Protein AF-A0AAN8F9Z5-F1 (afdb_monomer_lite)

Sequence (96 aa):
MSPAKKLNLVMTASLSLIGVVNKADVDTVVEEISKHNRHLCHSHVAQAARYLSAEMAVTGKRFSYYEDRIAGGSTAYVSTADIPPHLVEVINAMSK

Radius of gyration: 13.72 Å; chains: 1; bounding box: 36×24×34 Å

pLDDT: mean 76.01, std 14.47, range [44.16, 94.12]

Foldseek 3Di:
DDPQLVVLLLLLLLCCVVPNHPLLCSQVSSCVCVVVVHDDDPVSSVSSVVSQCVLLVVVVQDQPPDPPVPDPDPDTDDDPVSGDVVSVVSSVVSND

Secondary structure (DSSP, 8-state):
--HHHHHHHHHHHHHHHTTSS-GGGHHHHHHHHHHTT----HHHHHHHHHHHHHHHHHTT--------TT-SS------GGGS-HHHHHHHHHH--

Structure (mmCIF, N/CA/C/O backbone):
data_AF-A0AAN8F9Z5-F1
#
_entry.id   AF-A0AAN8F9Z5-F1
#
loop_
_atom_site.group_PDB
_atom_site.id
_atom_site.type_symbol
_atom_site.label_atom_id
_atom_site.label_alt_id
_atom_site.label_comp_id
_atom_site.label_asym_id
_atom_site.label_entity_id
_atom_site.label_seq_id
_atom_site.pdbx_PDB_ins_c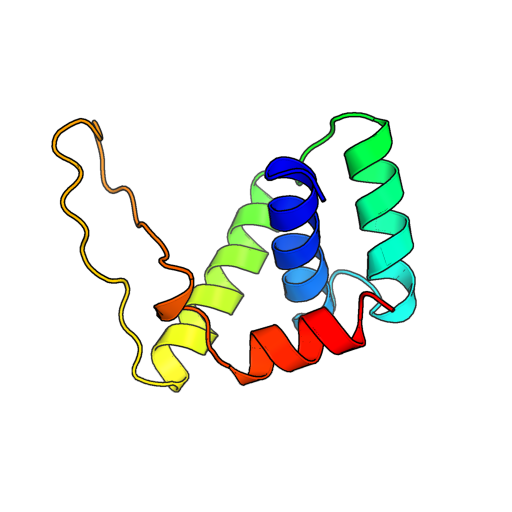ode
_atom_site.Cartn_x
_atom_site.Cartn_y
_atom_site.Cartn_z
_atom_site.occupancy
_atom_site.B_iso_or_equiv
_atom_site.auth_seq_id
_atom_site.auth_comp_id
_atom_site.auth_asym_id
_atom_site.auth_atom_id
_atom_site.pdbx_PDB_model_num
ATOM 1 N N . MET A 1 1 ? 1.495 15.134 4.114 1.00 66.31 1 MET A N 1
ATOM 2 C CA . MET A 1 1 ? 2.043 13.870 4.664 1.00 66.31 1 MET A CA 1
ATOM 3 C C . MET A 1 1 ? 3.521 13.750 4.302 1.00 66.31 1 MET A C 1
ATOM 5 O O . MET A 1 1 ? 3.839 13.928 3.130 1.00 66.31 1 MET A O 1
ATOM 9 N N . SER A 1 2 ? 4.407 13.505 5.277 1.00 79.62 2 SER A N 1
ATOM 10 C CA . SER A 1 2 ? 5.858 13.365 5.043 1.00 79.62 2 SER A CA 1
ATOM 11 C C . SER A 1 2 ? 6.187 12.112 4.208 1.00 79.62 2 SER A C 1
ATOM 13 O O . SER A 1 2 ? 5.398 11.164 4.228 1.00 79.62 2 SER A O 1
ATOM 15 N N . PRO A 1 3 ? 7.333 12.062 3.494 1.00 76.25 3 PRO A N 1
ATOM 16 C CA . PRO A 1 3 ? 7.741 10.878 2.727 1.00 76.25 3 PRO A CA 1
ATOM 17 C C . PRO A 1 3 ? 7.797 9.596 3.571 1.00 76.25 3 PRO A C 1
ATOM 19 O O . PRO A 1 3 ? 7.293 8.561 3.148 1.00 76.25 3 PRO A O 1
ATOM 22 N N . ALA A 1 4 ? 8.312 9.685 4.802 1.00 77.06 4 ALA A N 1
ATOM 23 C CA . ALA A 1 4 ? 8.358 8.560 5.736 1.00 77.06 4 ALA A CA 1
ATOM 24 C C . ALA A 1 4 ? 6.956 8.073 6.149 1.00 77.06 4 ALA A C 1
ATOM 26 O O . ALA A 1 4 ? 6.698 6.871 6.138 1.00 77.06 4 ALA A O 1
ATOM 27 N N . LYS A 1 5 ? 6.017 8.992 6.435 1.00 81.75 5 LYS A N 1
ATOM 28 C CA . LYS A 1 5 ? 4.626 8.627 6.762 1.00 81.75 5 LYS A CA 1
ATOM 29 C C . LYS A 1 5 ? 3.918 7.986 5.560 1.00 81.75 5 LYS A C 1
ATOM 31 O O . LYS A 1 5 ? 3.184 7.022 5.747 1.00 81.75 5 LYS A O 1
ATOM 36 N N . LYS A 1 6 ? 4.190 8.447 4.327 1.00 84.62 6 LYS A N 1
ATOM 37 C CA . LYS A 1 6 ? 3.688 7.802 3.095 1.00 84.62 6 LYS A CA 1
ATOM 38 C C . LYS A 1 6 ? 4.200 6.369 2.948 1.00 84.62 6 LYS A C 1
ATOM 40 O O . LYS A 1 6 ? 3.408 5.479 2.664 1.00 84.62 6 LYS A O 1
ATOM 45 N N . LEU A 1 7 ? 5.498 6.145 3.158 1.00 83.00 7 LEU A N 1
ATOM 46 C CA . LEU A 1 7 ? 6.088 4.807 3.076 1.00 83.00 7 LEU A CA 1
ATOM 47 C C . LEU A 1 7 ? 5.479 3.866 4.123 1.00 83.00 7 LEU A C 1
ATOM 49 O O . LEU A 1 7 ? 5.044 2.772 3.780 1.00 83.00 7 LEU A O 1
ATOM 53 N N . ASN A 1 8 ? 5.387 4.312 5.378 1.00 87.31 8 ASN A N 1
ATOM 54 C CA . ASN A 1 8 ? 4.768 3.529 6.447 1.00 87.31 8 ASN A CA 1
ATOM 55 C C . ASN A 1 8 ? 3.306 3.186 6.127 1.00 87.31 8 ASN A C 1
ATOM 57 O O . ASN A 1 8 ? 2.898 2.053 6.351 1.00 87.31 8 ASN A O 1
ATOM 61 N N . LEU A 1 9 ? 2.540 4.118 5.549 1.00 89.06 9 LEU A N 1
ATOM 62 C CA . LEU A 1 9 ? 1.166 3.859 5.115 1.00 89.06 9 LEU A CA 1
ATOM 63 C C . LEU A 1 9 ? 1.089 2.756 4.056 1.00 89.06 9 LEU A C 1
ATOM 65 O O . LEU A 1 9 ? 0.3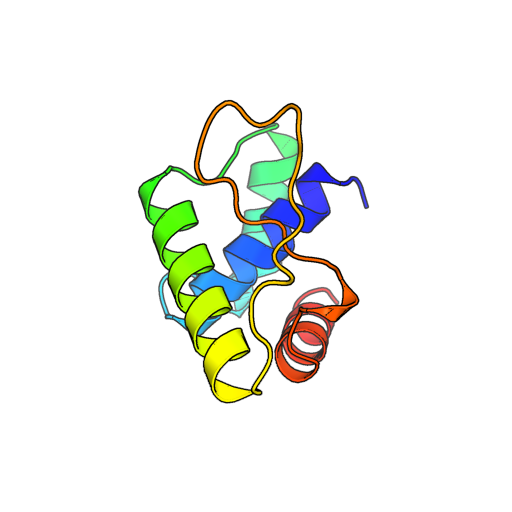53 1.790 4.240 1.00 89.06 9 LEU A O 1
ATOM 69 N N . VAL A 1 10 ? 1.872 2.862 2.979 1.00 87.94 10 VAL A N 1
ATOM 70 C CA . VAL A 1 10 ? 1.873 1.866 1.892 1.00 87.94 10 VAL A CA 1
ATOM 71 C C . VAL A 1 10 ? 2.239 0.480 2.423 1.00 87.94 10 VAL A C 1
ATOM 73 O O . VAL A 1 10 ? 1.586 -0.511 2.090 1.00 87.94 10 VAL A O 1
ATOM 76 N N . MET A 1 11 ? 3.258 0.401 3.277 1.00 89.69 11 MET A N 1
ATOM 77 C CA . MET A 1 11 ? 3.736 -0.875 3.800 1.00 89.69 11 MET A CA 1
ATOM 78 C C . MET A 1 11 ? 2.746 -1.486 4.798 1.00 89.69 11 MET A C 1
ATOM 80 O O . MET A 1 11 ? 2.429 -2.666 4.682 1.00 89.69 11 MET A O 1
ATOM 84 N N . THR A 1 12 ? 2.188 -0.702 5.724 1.00 90.62 12 THR A N 1
ATOM 85 C CA . THR A 1 12 ? 1.181 -1.188 6.684 1.00 90.62 12 THR A CA 1
ATOM 86 C C . THR A 1 12 ? -0.120 -1.596 5.990 1.00 90.62 12 THR A C 1
ATOM 88 O O . THR A 1 12 ? -0.691 -2.632 6.324 1.00 90.62 12 THR A O 1
ATOM 91 N N . ALA A 1 13 ? -0.565 -0.854 4.973 1.00 90.94 13 ALA A N 1
ATOM 92 C CA . ALA A 1 13 ? -1.721 -1.242 4.165 1.00 90.94 13 ALA A CA 1
ATOM 93 C C . ALA A 1 13 ? -1.467 -2.550 3.393 1.00 90.94 13 ALA A C 1
ATOM 95 O O . ALA A 1 13 ? -2.334 -3.419 3.344 1.00 90.94 13 ALA A O 1
ATOM 96 N N . SER A 1 14 ? -0.255 -2.737 2.861 1.00 90.19 14 SER A N 1
ATOM 97 C CA . SER A 1 14 ? 0.148 -3.994 2.212 1.00 90.19 14 SER A CA 1
ATOM 98 C C . SER A 1 14 ? 0.136 -5.174 3.187 1.00 90.19 14 SER A C 1
ATOM 100 O O . SER A 1 14 ? -0.342 -6.251 2.842 1.00 90.19 14 SER A O 1
ATOM 102 N N . LEU A 1 15 ? 0.603 -4.973 4.426 1.00 91.81 15 LEU A N 1
ATOM 103 C CA . LEU A 1 15 ? 0.525 -5.979 5.493 1.00 91.81 15 LEU A CA 1
ATOM 104 C C . LEU A 1 15 ? -0.922 -6.324 5.857 1.00 91.81 15 LEU A C 1
ATOM 106 O O . LEU A 1 15 ? -1.218 -7.471 6.185 1.00 91.81 15 LEU A O 1
ATOM 110 N N . SER A 1 16 ? -1.825 -5.350 5.777 1.00 94.12 16 SER A N 1
ATOM 111 C CA . SER A 1 16 ? -3.249 -5.582 6.001 1.00 94.12 16 SER A CA 1
ATOM 112 C C . SER A 1 16 ? -3.879 -6.461 4.924 1.00 94.12 16 SER A C 1
ATOM 114 O O . SER A 1 16 ? -4.623 -7.392 5.232 1.00 94.12 16 SER A O 1
ATOM 116 N N . LEU A 1 17 ? -3.492 -6.262 3.664 1.00 90.50 17 LEU A N 1
ATOM 117 C CA . LEU A 1 17 ? -3.992 -7.060 2.542 1.00 90.50 17 LEU A CA 1
ATOM 118 C C . LEU A 1 17 ? -3.546 -8.526 2.579 1.00 90.50 17 LEU A C 1
ATOM 120 O O . LEU A 1 17 ? -4.245 -9.383 2.046 1.00 90.50 17 LEU A O 1
ATOM 124 N N . ILE A 1 18 ? -2.438 -8.829 3.258 1.00 92.12 18 ILE A N 1
ATOM 125 C CA . ILE A 1 18 ? -1.976 -10.206 3.500 1.00 92.12 18 ILE A CA 1
ATOM 126 C C . ILE A 1 18 ? -2.374 -10.752 4.884 1.00 92.12 18 ILE A C 1
ATOM 128 O O . ILE A 1 18 ? -1.903 -11.818 5.276 1.00 92.12 18 ILE A O 1
ATOM 132 N N . GLY A 1 19 ? -3.221 -10.037 5.633 1.00 91.00 19 GLY A N 1
ATOM 133 C CA . GLY A 1 19 ? -3.779 -10.489 6.913 1.00 91.00 19 GLY A CA 1
ATOM 134 C C . GLY A 1 19 ? -2.853 -10.362 8.129 1.00 91.00 19 GLY A C 1
ATOM 135 O O . GLY A 1 19 ? -3.146 -10.943 9.170 1.00 91.00 19 GLY A O 1
ATOM 136 N N . VAL A 1 20 ? -1.746 -9.619 8.026 1.00 92.25 20 VAL A N 1
ATOM 137 C CA . VAL A 1 20 ? -0.801 -9.394 9.139 1.00 92.25 20 VAL A CA 1
ATOM 138 C C . VAL A 1 20 ? -1.260 -8.254 10.052 1.00 92.25 20 VAL A C 1
ATOM 140 O O . VAL A 1 20 ? -1.073 -8.318 11.264 1.00 92.25 20 VAL A O 1
ATOM 143 N N . VAL A 1 21 ? -1.867 -7.213 9.480 1.00 92.44 21 VAL A N 1
ATOM 144 C CA . VAL A 1 21 ? -2.445 -6.075 10.213 1.00 92.44 21 VAL A CA 1
ATOM 145 C C . VAL A 1 21 ? -3.949 -6.051 9.957 1.00 92.44 21 VAL A C 1
ATOM 147 O O . VAL A 1 21 ? -4.391 -6.294 8.841 1.00 92.44 21 VAL A O 1
ATOM 150 N N . ASN A 1 22 ? -4.775 -5.764 10.960 1.00 92.75 22 ASN A N 1
ATOM 151 C CA . ASN A 1 22 ? -6.202 -5.602 10.700 1.00 92.75 22 ASN A CA 1
ATOM 152 C C . ASN A 1 22 ? -6.435 -4.329 9.870 1.00 92.75 22 ASN A C 1
ATOM 154 O O . ASN A 1 22 ? -5.874 -3.274 10.162 1.00 92.75 22 ASN A O 1
ATOM 158 N N . LYS A 1 23 ? -7.295 -4.402 8.851 1.00 88.81 23 LYS A N 1
ATOM 159 C CA . LYS A 1 23 ? -7.653 -3.256 8.007 1.00 88.81 23 LYS A CA 1
ATOM 160 C C . LYS A 1 23 ? -8.176 -2.059 8.800 1.00 88.81 23 LYS A C 1
ATOM 162 O O . LYS A 1 23 ? -7.879 -0.935 8.412 1.00 88.81 23 LYS A O 1
ATOM 167 N N . ALA A 1 24 ? -8.906 -2.293 9.889 1.00 90.19 24 ALA A N 1
ATOM 168 C CA . ALA A 1 24 ? -9.410 -1.222 10.747 1.00 90.19 24 ALA A CA 1
ATOM 169 C C . ALA A 1 24 ? -8.299 -0.476 11.513 1.00 90.19 24 ALA A C 1
ATOM 171 O O . ALA A 1 24 ? -8.499 0.670 11.899 1.00 90.19 24 ALA A O 1
ATOM 172 N N . ASP A 1 25 ? -7.128 -1.096 11.682 1.00 91.94 25 ASP A N 1
ATOM 173 C CA . ASP A 1 25 ? -6.051 -0.582 12.534 1.00 91.94 25 ASP A CA 1
ATOM 174 C C . ASP A 1 25 ? -4.938 0.115 11.734 1.00 91.94 25 ASP A C 1
ATOM 176 O O . ASP A 1 25 ? -3.975 0.615 12.318 1.00 91.94 25 ASP A O 1
ATOM 180 N N . VAL A 1 26 ? -5.031 0.146 10.397 1.00 90.00 26 VAL A N 1
ATOM 181 C CA . VAL A 1 26 ? -3.962 0.650 9.515 1.00 90.00 26 VAL A CA 1
ATOM 182 C C . VAL A 1 26 ? -3.576 2.085 9.868 1.00 90.00 26 VAL A C 1
ATOM 184 O O . VAL A 1 26 ? -2.390 2.351 10.072 1.00 90.00 26 VAL A O 1
ATOM 187 N N . ASP A 1 27 ? -4.544 2.992 9.994 1.00 90.50 27 ASP A N 1
ATOM 188 C CA . ASP A 1 27 ? -4.260 4.394 10.309 1.00 90.50 27 ASP A CA 1
ATOM 189 C C . ASP A 1 27 ? -3.655 4.551 11.705 1.00 90.50 27 ASP A C 1
ATOM 191 O O . ASP A 1 27 ? -2.627 5.212 11.855 1.00 90.50 27 ASP A O 1
ATOM 195 N N . THR A 1 28 ? -4.210 3.870 12.712 1.00 92.00 28 THR A N 1
ATOM 196 C CA . THR A 1 28 ? -3.690 3.905 14.088 1.00 92.00 28 THR A CA 1
ATOM 197 C C . THR A 1 28 ? -2.245 3.413 14.156 1.00 92.00 28 THR A C 1
ATOM 199 O O . THR A 1 28 ? -1.394 4.051 14.777 1.00 92.00 28 THR A O 1
ATOM 202 N N . VAL A 1 29 ? -1.927 2.313 13.470 1.00 91.06 29 VAL A N 1
ATOM 203 C CA . VAL A 1 29 ? -0.564 1.772 13.408 1.00 91.06 29 VAL A CA 1
ATOM 204 C C . VAL A 1 29 ? 0.376 2.745 12.693 1.00 91.06 29 VAL A C 1
ATOM 206 O O . VAL A 1 29 ? 1.488 2.991 13.162 1.00 91.06 29 VAL A O 1
ATOM 209 N N . VAL A 1 30 ? -0.050 3.341 11.578 1.00 91.06 30 VAL A N 1
ATOM 210 C CA . VAL A 1 30 ? 0.757 4.318 10.830 1.00 91.06 30 VAL A CA 1
ATOM 211 C C . VAL A 1 30 ? 1.022 5.567 11.659 1.00 91.06 30 VAL A C 1
ATOM 213 O O . VAL A 1 30 ? 2.140 6.092 11.625 1.00 91.06 30 VAL A O 1
ATOM 216 N N . GLU A 1 31 ? 0.035 6.050 12.406 1.00 90.94 31 GLU A N 1
ATOM 217 C CA . GLU A 1 31 ? 0.192 7.186 13.307 1.00 90.94 31 GLU A CA 1
ATOM 218 C C . GLU A 1 31 ? 1.164 6.883 14.439 1.00 90.94 31 GLU A C 1
ATOM 220 O O . GLU A 1 31 ? 2.101 7.657 14.637 1.00 90.94 31 GLU A O 1
ATOM 225 N N . GLU A 1 32 ? 1.025 5.741 15.109 1.00 90.44 32 GLU A N 1
ATOM 226 C CA . GLU A 1 32 ? 1.917 5.339 16.197 1.00 90.44 32 GLU A CA 1
ATOM 227 C C . GLU A 1 32 ? 3.365 5.163 15.728 1.00 90.44 32 GLU A C 1
ATOM 229 O O . GLU A 1 32 ? 4.297 5.673 16.362 1.00 90.44 32 GLU A O 1
ATOM 234 N N . ILE A 1 33 ? 3.573 4.514 14.579 1.00 88.44 33 ILE A N 1
ATOM 235 C CA . ILE A 1 33 ? 4.901 4.360 13.972 1.00 88.44 33 ILE A CA 1
ATOM 236 C C . ILE A 1 33 ? 5.482 5.736 13.619 1.00 88.44 33 ILE A C 1
ATOM 238 O O . ILE A 1 33 ? 6.638 6.023 13.936 1.00 88.44 33 ILE A O 1
ATOM 242 N N . SER A 1 34 ? 4.683 6.605 12.993 1.00 86.81 34 SER A N 1
ATOM 243 C CA . SER A 1 34 ? 5.139 7.923 12.535 1.00 86.81 34 SER A CA 1
ATOM 244 C C . SER A 1 34 ? 5.440 8.875 13.691 1.00 86.81 34 SER A C 1
ATOM 246 O O . SER A 1 34 ? 6.414 9.619 13.626 1.00 86.81 34 SER A O 1
ATOM 248 N N . LYS A 1 35 ? 4.640 8.840 14.762 1.00 87.62 35 LYS A N 1
ATOM 249 C CA . LYS A 1 35 ? 4.812 9.665 15.965 1.00 87.62 35 LYS A CA 1
ATOM 250 C C . LYS A 1 35 ? 6.117 9.351 16.689 1.00 87.62 35 LYS A C 1
ATOM 252 O O . LYS A 1 35 ? 6.781 10.259 17.177 1.00 87.62 35 LYS A O 1
ATOM 257 N N . HIS A 1 36 ? 6.501 8.078 16.722 1.00 85.69 36 HIS A N 1
ATOM 258 C CA . HIS A 1 36 ? 7.725 7.622 17.380 1.00 85.69 36 HIS A CA 1
ATOM 259 C C . HIS A 1 36 ? 8.933 7.543 16.440 1.00 85.69 36 HIS A C 1
ATOM 261 O O . HIS A 1 36 ? 9.972 7.023 16.842 1.00 85.69 36 HIS A O 1
ATOM 267 N N . ASN A 1 37 ? 8.800 8.028 15.199 1.00 80.50 37 ASN A N 1
ATOM 268 C CA . ASN A 1 37 ? 9.835 7.959 14.167 1.00 80.50 37 ASN A CA 1
ATOM 269 C C . ASN A 1 37 ? 10.390 6.531 13.985 1.00 80.50 37 ASN A C 1
ATOM 271 O O . ASN A 1 37 ? 11.588 6.315 13.805 1.00 80.50 37 ASN A O 1
ATOM 275 N N . ARG A 1 38 ? 9.502 5.539 14.112 1.00 80.38 38 ARG A N 1
ATOM 276 C CA . ARG A 1 38 ? 9.819 4.118 13.977 1.00 80.38 38 ARG A CA 1
ATOM 277 C C . ARG A 1 38 ? 9.637 3.683 12.528 1.00 80.38 38 ARG A C 1
ATOM 279 O O . ARG A 1 38 ? 8.987 4.347 11.720 1.00 80.38 38 ARG A O 1
ATOM 286 N N . HIS A 1 39 ? 10.188 2.517 12.228 1.00 78.62 39 HIS A N 1
ATOM 287 C CA . HIS A 1 39 ? 10.017 1.844 10.951 1.00 78.62 39 HIS A CA 1
ATOM 288 C C . HIS A 1 39 ? 9.513 0.424 11.186 1.00 78.62 39 HIS A C 1
ATOM 290 O O . HIS A 1 39 ? 9.715 -0.152 12.258 1.00 78.62 39 HIS A O 1
ATOM 296 N N . LEU A 1 40 ? 8.863 -0.144 10.173 1.00 81.19 40 LEU A N 1
ATOM 297 C CA . LEU A 1 40 ? 8.562 -1.570 10.160 1.00 81.19 40 LEU A CA 1
ATOM 298 C C . LEU A 1 40 ? 9.870 -2.368 10.206 1.00 81.19 40 LEU A C 1
ATOM 300 O O . LEU A 1 40 ? 10.866 -1.988 9.589 1.00 81.19 40 LEU A O 1
ATOM 304 N N . CYS A 1 41 ? 9.871 -3.486 10.930 1.00 87.38 41 CYS A N 1
ATOM 305 C CA . CYS A 1 41 ? 11.036 -4.362 10.966 1.00 87.38 41 CYS A CA 1
ATOM 306 C C . CYS A 1 41 ? 11.2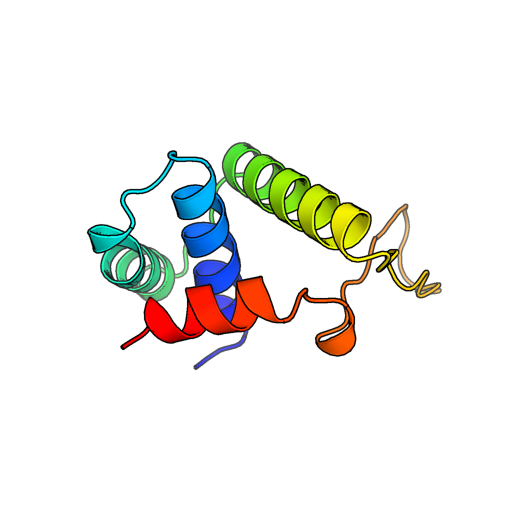76 -5.029 9.600 1.00 87.38 41 CYS A C 1
ATOM 308 O O . CYS A 1 41 ? 10.373 -5.130 8.765 1.00 87.38 41 CYS A O 1
ATOM 310 N N . HIS A 1 42 ? 12.496 -5.532 9.386 1.00 80.25 42 HIS A N 1
ATOM 311 C CA . HIS A 1 42 ? 12.913 -6.121 8.109 1.00 80.25 42 HIS A CA 1
ATOM 312 C C . HIS A 1 42 ? 11.971 -7.211 7.580 1.00 80.25 4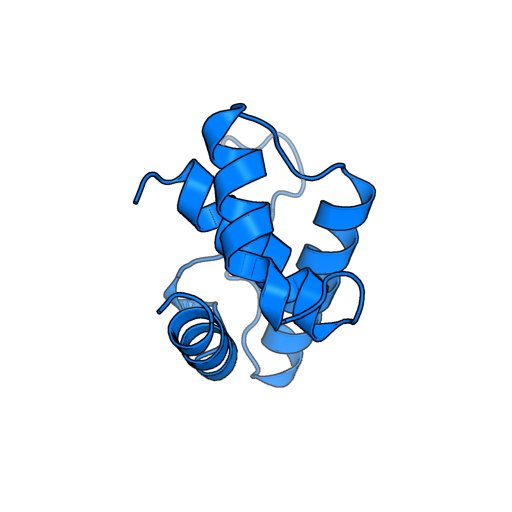2 HIS A C 1
ATOM 314 O O . HIS A 1 42 ? 11.724 -7.263 6.377 1.00 80.25 42 HIS A O 1
ATOM 320 N N . SER A 1 43 ? 11.425 -8.068 8.448 1.00 88.06 43 SER A N 1
ATOM 321 C CA . SER A 1 43 ? 10.517 -9.141 8.025 1.00 88.06 43 SER A CA 1
ATOM 322 C C . SER A 1 43 ? 9.204 -8.596 7.462 1.00 88.06 43 SER A C 1
ATOM 324 O O . SER A 1 43 ? 8.775 -9.029 6.395 1.00 88.06 43 SER A O 1
ATOM 326 N N . HIS A 1 44 ? 8.597 -7.613 8.128 1.00 87.38 44 HIS A N 1
ATOM 327 C CA . HIS A 1 44 ? 7.366 -6.969 7.672 1.00 87.38 44 HIS A CA 1
ATOM 328 C C . HIS A 1 44 ? 7.589 -6.132 6.410 1.00 87.38 44 HIS A C 1
ATOM 330 O O . HIS A 1 44 ? 6.765 -6.153 5.498 1.00 87.38 44 HIS A O 1
ATOM 336 N N . VAL A 1 45 ? 8.744 -5.471 6.300 1.00 85.12 45 VAL A N 1
ATOM 337 C CA . VAL A 1 45 ? 9.158 -4.806 5.057 1.00 85.12 45 VAL A CA 1
ATOM 338 C C . VAL A 1 45 ? 9.258 -5.819 3.912 1.00 85.12 45 VAL A C 1
ATOM 340 O O . VAL A 1 45 ? 8.701 -5.588 2.843 1.00 85.12 45 VAL A O 1
ATOM 343 N N . ALA A 1 46 ? 9.901 -6.968 4.130 1.00 82.56 46 ALA A N 1
ATOM 344 C CA . ALA A 1 46 ? 10.037 -8.000 3.104 1.00 82.56 46 ALA A CA 1
ATOM 345 C C . ALA A 1 46 ? 8.686 -8.612 2.695 1.00 82.56 46 ALA A C 1
ATOM 347 O O . ALA A 1 46 ? 8.470 -8.880 1.516 1.00 82.56 46 ALA A O 1
ATOM 348 N N . GLN A 1 47 ? 7.769 -8.824 3.642 1.00 86.31 47 GLN A N 1
ATOM 349 C CA . GLN A 1 47 ? 6.424 -9.338 3.360 1.00 86.31 47 GLN A CA 1
ATOM 350 C C . GLN A 1 47 ? 5.606 -8.356 2.514 1.00 86.31 47 GLN A C 1
ATOM 352 O O . GLN A 1 47 ? 5.093 -8.742 1.464 1.00 86.31 47 GLN A O 1
ATOM 357 N N . ALA A 1 48 ? 5.550 -7.085 2.923 1.00 87.94 48 ALA A N 1
ATOM 358 C CA . ALA A 1 48 ? 4.875 -6.036 2.166 1.00 87.94 48 ALA A CA 1
ATOM 359 C C . ALA A 1 48 ? 5.479 -5.878 0.762 1.00 87.94 48 ALA A C 1
ATOM 361 O O . ALA A 1 48 ? 4.750 -5.841 -0.225 1.00 87.94 48 ALA A O 1
ATOM 362 N N . ALA A 1 49 ? 6.810 -5.875 0.648 1.00 84.31 49 ALA A N 1
ATOM 363 C CA . ALA A 1 49 ? 7.493 -5.778 -0.639 1.00 84.31 49 ALA A CA 1
ATOM 364 C C . ALA A 1 49 ? 7.188 -6.970 -1.561 1.00 84.31 49 ALA A C 1
ATOM 366 O O . ALA A 1 49 ? 6.966 -6.773 -2.754 1.00 84.31 49 ALA A O 1
ATOM 367 N N . ARG A 1 50 ? 7.134 -8.201 -1.032 1.00 83.69 50 ARG A N 1
ATOM 368 C CA . ARG A 1 50 ? 6.759 -9.397 -1.810 1.00 83.69 50 ARG A CA 1
ATOM 369 C C . ARG A 1 50 ? 5.331 -9.310 -2.332 1.00 83.69 50 ARG A C 1
ATOM 371 O O . ARG A 1 50 ? 5.113 -9.615 -3.499 1.00 83.69 50 ARG A O 1
ATOM 378 N N . TYR A 1 51 ? 4.395 -8.870 -1.492 1.00 87.06 51 TYR A N 1
ATOM 379 C CA . TYR A 1 51 ? 3.013 -8.642 -1.903 1.00 87.06 51 TYR A CA 1
ATOM 380 C C . TYR A 1 51 ? 2.938 -7.617 -3.039 1.00 87.06 51 TYR A C 1
ATOM 382 O O . TYR A 1 51 ? 2.443 -7.929 -4.116 1.00 87.06 51 TYR A O 1
ATOM 390 N N . LEU A 1 52 ? 3.533 -6.437 -2.847 1.00 84.25 52 LEU A N 1
ATOM 391 C CA . LEU A 1 52 ? 3.568 -5.384 -3.865 1.00 84.25 52 LEU A CA 1
ATOM 392 C C . LEU A 1 52 ? 4.199 -5.871 -5.177 1.00 84.25 52 LEU A C 1
ATOM 394 O O . LEU A 1 52 ? 3.664 -5.612 -6.250 1.00 84.25 52 LEU A O 1
ATOM 398 N N . SER A 1 53 ? 5.294 -6.631 -5.094 1.00 81.00 53 SER A N 1
ATOM 399 C CA . SER A 1 53 ? 5.959 -7.218 -6.266 1.00 81.00 53 SER A CA 1
ATOM 400 C C . SER A 1 53 ? 5.044 -8.183 -7.026 1.00 81.00 53 SER A C 1
ATOM 402 O O . SER A 1 53 ? 5.037 -8.188 -8.256 1.00 81.00 53 SER A O 1
ATOM 404 N N . ALA A 1 54 ? 4.270 -9.001 -6.306 1.00 81.56 54 ALA A N 1
ATOM 405 C CA . ALA A 1 54 ? 3.318 -9.930 -6.904 1.00 81.56 54 ALA A CA 1
ATOM 406 C C . ALA A 1 54 ? 2.157 -9.185 -7.582 1.00 81.56 54 ALA A C 1
ATOM 408 O O . ALA A 1 54 ? 1.818 -9.493 -8.721 1.00 81.56 54 ALA A O 1
ATOM 409 N N . GLU A 1 55 ? 1.607 -8.155 -6.938 1.00 84.12 55 GLU A N 1
ATOM 410 C CA . GLU A 1 55 ? 0.539 -7.314 -7.499 1.00 84.12 55 GLU A CA 1
ATOM 411 C C . GLU A 1 55 ? 0.995 -6.549 -8.753 1.00 84.12 55 GLU A C 1
ATOM 413 O O . GLU A 1 55 ? 0.266 -6.438 -9.744 1.00 84.12 55 GLU A O 1
ATOM 418 N N . MET A 1 56 ? 2.236 -6.059 -8.752 1.00 79.12 56 MET A N 1
ATOM 419 C CA . MET A 1 56 ? 2.866 -5.470 -9.936 1.00 79.12 56 MET A CA 1
ATOM 420 C C . MET A 1 56 ? 2.969 -6.494 -11.074 1.00 79.12 56 MET A C 1
ATOM 422 O O . MET A 1 56 ? 2.538 -6.216 -12.194 1.00 79.12 56 MET A O 1
ATOM 426 N N . ALA A 1 57 ? 3.434 -7.712 -10.781 1.00 78.56 57 ALA A N 1
ATOM 427 C CA . ALA A 1 57 ? 3.534 -8.779 -11.774 1.00 78.56 57 A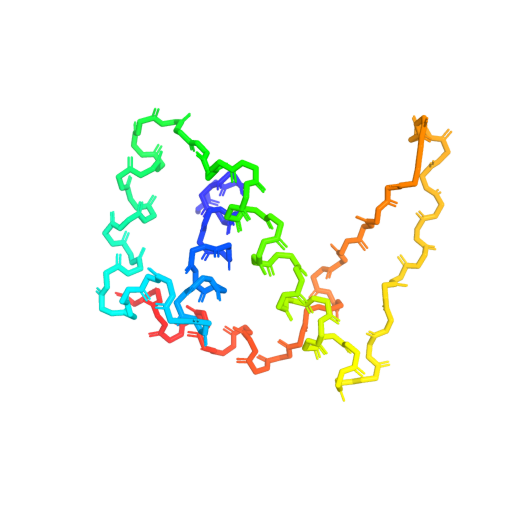LA A CA 1
ATOM 428 C C . ALA A 1 57 ? 2.169 -9.165 -12.376 1.00 78.56 57 ALA A C 1
ATOM 430 O O . ALA A 1 57 ? 2.069 -9.323 -13.594 1.00 78.56 57 ALA A O 1
ATOM 431 N N . VAL A 1 58 ? 1.114 -9.262 -11.556 1.00 78.31 58 VAL A N 1
ATOM 432 C CA . VAL A 1 58 ? -0.260 -9.565 -12.007 1.00 78.31 58 VAL A CA 1
ATOM 433 C C . VAL A 1 58 ? -0.791 -8.494 -12.959 1.00 78.31 58 VAL A C 1
ATOM 435 O O . VAL A 1 58 ? -1.459 -8.810 -13.940 1.00 78.31 58 VAL A O 1
ATOM 438 N N . THR A 1 59 ? -0.459 -7.227 -12.718 1.00 75.56 59 THR A N 1
ATOM 439 C CA . THR A 1 59 ? -0.897 -6.105 -13.564 1.00 75.56 59 THR A CA 1
ATOM 440 C C . THR A 1 59 ? -0.012 -5.872 -14.792 1.00 75.56 59 THR A C 1
ATOM 442 O O . THR A 1 59 ? -0.166 -4.866 -15.484 1.00 75.56 59 THR A O 1
ATOM 445 N N . GLY A 1 60 ? 0.918 -6.790 -15.085 1.00 71.62 60 GLY A N 1
ATOM 446 C CA . GLY A 1 60 ? 1.853 -6.675 -16.207 1.00 71.62 60 GLY A CA 1
ATOM 447 C C . GLY A 1 60 ? 2.888 -5.560 -16.032 1.00 71.62 60 GLY A C 1
ATOM 448 O O . GLY A 1 6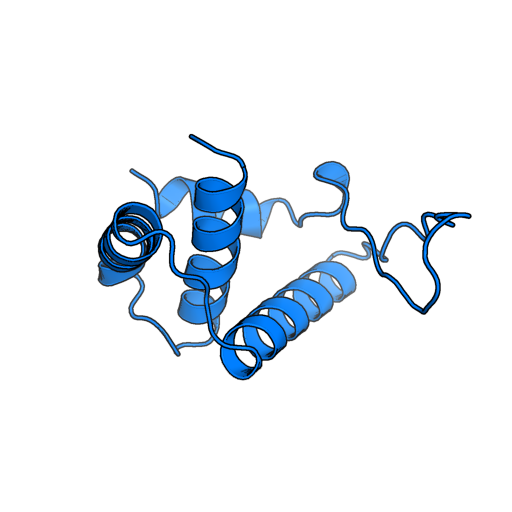0 ? 3.652 -5.280 -16.958 1.00 71.62 60 GLY A O 1
ATOM 449 N N . LYS A 1 61 ? 2.943 -4.931 -14.853 1.00 67.38 61 LYS A N 1
ATOM 450 C CA . LYS A 1 61 ? 3.925 -3.907 -14.515 1.00 67.38 61 LYS A CA 1
ATOM 451 C C . LYS A 1 61 ? 5.176 -4.594 -13.988 1.00 67.38 61 LYS A C 1
ATOM 453 O O . LYS A 1 61 ? 5.180 -5.221 -12.933 1.00 67.38 61 LYS A O 1
ATOM 458 N N . ARG A 1 62 ? 6.268 -4.500 -14.740 1.00 62.00 62 ARG A N 1
ATOM 459 C CA . ARG A 1 62 ? 7.590 -4.879 -14.232 1.00 62.00 62 ARG A CA 1
ATOM 460 C C . ARG A 1 62 ? 8.167 -3.707 -13.453 1.00 62.00 62 ARG A C 1
ATOM 462 O O . ARG A 1 62 ? 7.806 -2.566 -13.724 1.00 62.00 62 ARG A O 1
ATOM 469 N N . PHE A 1 63 ? 9.076 -3.986 -12.518 1.00 59.62 63 PHE A N 1
ATOM 470 C CA . PHE A 1 63 ? 9.937 -2.932 -11.995 1.00 59.62 63 PHE A CA 1
ATOM 471 C C . PHE A 1 63 ? 10.569 -2.224 -13.187 1.00 59.62 63 PHE A C 1
ATOM 473 O O . PHE A 1 63 ? 11.222 -2.872 -14.013 1.00 59.62 63 PHE A O 1
ATOM 480 N N . SER A 1 64 ? 10.334 -0.918 -13.294 1.00 54.94 64 SER A N 1
ATOM 481 C CA . SER A 1 64 ? 11.139 -0.071 -14.153 1.00 54.94 64 SER A CA 1
ATOM 482 C C . SER A 1 64 ? 12.577 -0.290 -13.696 1.00 54.94 64 SER A C 1
ATOM 484 O O . SER A 1 64 ? 12.933 0.112 -12.590 1.00 54.94 64 SER A O 1
ATOM 486 N N . TYR A 1 65 ? 13.380 -1.016 -14.479 1.00 48.06 65 TYR A N 1
ATOM 487 C CA . TYR A 1 65 ? 14.812 -1.144 -14.224 1.00 48.06 65 TYR A CA 1
ATOM 488 C C . TYR A 1 65 ? 15.403 0.259 -14.363 1.00 48.06 65 TYR A C 1
ATOM 490 O O . TYR A 1 65 ? 15.777 0.696 -15.446 1.00 48.06 65 TYR A O 1
ATOM 498 N N . TYR A 1 66 ? 15.397 1.006 -13.269 1.00 48.00 66 TYR A N 1
ATOM 499 C CA . TYR A 1 66 ? 16.138 2.238 -13.146 1.00 48.00 66 TYR A CA 1
ATOM 500 C C . TYR A 1 66 ? 17.557 1.828 -12.763 1.00 48.00 66 TYR A C 1
ATOM 502 O O . TYR A 1 66 ? 17.795 1.369 -11.646 1.00 48.00 66 TYR A O 1
ATOM 510 N N . GLU A 1 67 ? 18.489 1.921 -13.710 1.00 44.16 67 GLU A N 1
ATOM 511 C CA . GLU A 1 67 ? 19.913 1.806 -13.401 1.00 44.16 67 GLU A CA 1
ATOM 512 C C . GLU A 1 67 ? 20.339 3.041 -12.601 1.00 44.16 67 GLU A C 1
ATOM 514 O O . GLU A 1 67 ? 20.710 4.078 -13.155 1.00 44.16 67 GLU A O 1
ATOM 519 N N . ASP A 1 68 ? 20.285 2.940 -11.276 1.00 49.19 68 ASP A N 1
ATOM 520 C CA . ASP A 1 68 ? 20.954 3.904 -10.414 1.00 49.19 68 ASP A CA 1
ATOM 521 C C . ASP A 1 68 ? 22.456 3.612 -10.414 1.00 49.19 68 ASP A C 1
ATOM 523 O O . ASP A 1 68 ? 22.932 2.648 -9.816 1.00 49.19 68 ASP A O 1
ATOM 527 N N . ARG A 1 69 ? 23.214 4.474 -11.094 1.00 52.78 69 ARG A N 1
ATOM 528 C CA . ARG A 1 69 ? 24.676 4.375 -11.218 1.00 52.78 69 ARG A CA 1
ATOM 529 C C . ARG A 1 69 ? 25.425 4.541 -9.891 1.00 52.78 69 ARG A C 1
ATOM 531 O O . ARG A 1 69 ? 26.634 4.333 -9.861 1.00 52.78 69 ARG A O 1
ATOM 538 N N . ILE A 1 70 ? 24.740 4.942 -8.821 1.00 59.72 70 ILE A N 1
ATOM 539 C CA . ILE A 1 70 ? 25.301 5.178 -7.484 1.00 59.72 70 ILE A CA 1
ATOM 540 C C . ILE A 1 70 ? 24.929 4.032 -6.527 1.00 59.72 70 ILE A C 1
ATOM 542 O O . ILE A 1 70 ? 25.518 3.887 -5.454 1.00 59.72 70 ILE A O 1
ATOM 546 N N . ALA A 1 71 ? 23.982 3.175 -6.910 1.00 57.66 71 ALA A N 1
ATOM 547 C CA . ALA A 1 71 ? 23.585 2.033 -6.110 1.00 57.66 71 ALA A CA 1
ATOM 548 C C . ALA A 1 71 ? 24.668 0.945 -6.134 1.00 57.66 71 ALA A C 1
ATOM 550 O O . ALA A 1 71 ? 24.870 0.260 -7.133 1.00 57.66 71 ALA A O 1
ATOM 551 N N . GLY A 1 72 ? 25.343 0.731 -5.003 1.00 56.06 72 GLY A N 1
ATOM 552 C CA . GLY A 1 72 ? 26.371 -0.308 -4.840 1.00 56.06 72 GLY A CA 1
ATOM 553 C C . GLY A 1 72 ? 25.853 -1.758 -4.845 1.00 56.06 72 GLY A C 1
ATOM 554 O O . GLY A 1 72 ? 26.544 -2.641 -4.343 1.00 56.06 72 GLY A O 1
ATOM 555 N N . GLY A 1 73 ? 24.643 -2.024 -5.353 1.00 60.53 73 GLY A N 1
ATOM 556 C CA . GLY A 1 73 ? 24.011 -3.346 -5.345 1.00 60.53 73 GLY A CA 1
ATOM 557 C C . GLY A 1 73 ? 22.698 -3.412 -6.136 1.00 60.53 73 GLY A C 1
ATOM 558 O O . GLY A 1 73 ? 22.255 -2.422 -6.714 1.00 60.53 73 GLY A O 1
ATOM 559 N N . SER A 1 74 ? 22.059 -4.592 -6.151 1.00 49.38 74 SER A N 1
ATOM 560 C CA . SER A 1 74 ? 20.730 -4.793 -6.760 1.00 49.38 74 SER A CA 1
ATOM 561 C C . SER A 1 74 ? 19.667 -4.001 -6.003 1.00 49.38 74 SER A C 1
ATOM 563 O O . SER A 1 74 ? 19.113 -4.469 -5.010 1.00 49.38 74 SER A O 1
ATOM 565 N N . THR A 1 75 ? 19.398 -2.792 -6.479 1.00 45.78 75 THR A N 1
ATOM 566 C CA . THR A 1 75 ? 18.436 -1.873 -5.873 1.00 45.78 75 THR A CA 1
ATOM 567 C C . THR A 1 75 ? 17.269 -1.728 -6.837 1.00 45.78 75 THR A C 1
ATOM 569 O O . THR A 1 75 ? 17.451 -1.304 -7.974 1.00 45.78 75 THR A O 1
ATOM 572 N N . ALA A 1 76 ? 16.079 -2.162 -6.419 1.00 49.41 76 ALA A N 1
ATOM 573 C CA . ALA A 1 76 ? 14.864 -2.029 -7.213 1.00 49.41 76 ALA A CA 1
ATOM 574 C C . ALA A 1 76 ? 14.170 -0.710 -6.858 1.00 49.41 76 ALA A C 1
ATOM 576 O O . ALA A 1 76 ? 13.861 -0.463 -5.690 1.00 49.41 76 ALA A O 1
ATOM 577 N N . TYR A 1 77 ? 13.918 0.125 -7.864 1.00 53.56 77 TYR A N 1
ATOM 578 C CA . TYR A 1 77 ? 13.178 1.375 -7.719 1.00 53.56 77 TYR A CA 1
ATOM 579 C C . TYR A 1 77 ? 11.728 1.146 -8.138 1.00 53.56 77 TYR A C 1
ATOM 581 O O . TYR A 1 77 ? 11.456 0.475 -9.131 1.00 53.56 77 TYR A O 1
ATOM 589 N N . VAL A 1 78 ? 10.793 1.701 -7.371 1.00 50.12 78 VAL A N 1
ATOM 590 C CA . VAL A 1 78 ? 9.367 1.711 -7.712 1.00 50.12 78 VAL A CA 1
ATOM 591 C C . VAL A 1 78 ? 8.986 3.156 -7.998 1.00 50.12 78 VAL A C 1
ATOM 593 O O . VAL A 1 78 ? 9.054 4.004 -7.106 1.00 50.12 78 VAL A O 1
ATOM 596 N N . SER A 1 79 ? 8.608 3.452 -9.242 1.00 56.28 79 SER A N 1
ATOM 597 C CA . SER A 1 79 ? 7.980 4.728 -9.589 1.00 56.28 79 SER A CA 1
ATOM 598 C C . SER A 1 79 ? 6.533 4.741 -9.095 1.00 56.28 79 SER A C 1
ATOM 600 O O . SER A 1 79 ? 5.876 3.704 -9.039 1.00 56.28 79 SER A O 1
ATOM 602 N N . THR A 1 80 ? 5.976 5.918 -8.799 1.00 55.91 80 THR A N 1
ATOM 603 C CA . THR A 1 80 ? 4.532 6.047 -8.530 1.00 55.91 80 THR A CA 1
ATOM 604 C C . THR A 1 80 ? 3.679 5.524 -9.690 1.00 55.91 80 THR A C 1
ATOM 606 O O . THR A 1 80 ? 2.581 5.029 -9.457 1.00 55.91 80 THR A O 1
ATOM 609 N N . ALA A 1 81 ? 4.195 5.575 -10.923 1.00 58.50 81 ALA A N 1
ATOM 610 C CA . ALA A 1 81 ? 3.550 5.005 -12.105 1.00 58.50 81 ALA A CA 1
ATOM 611 C C . ALA A 1 81 ? 3.526 3.464 -12.100 1.00 58.50 81 ALA A C 1
ATOM 613 O O . ALA A 1 81 ? 2.643 2.862 -12.715 1.00 58.50 81 ALA A O 1
ATOM 614 N N . ASP A 1 82 ? 4.452 2.825 -11.383 1.00 58.97 82 ASP A N 1
ATOM 615 C CA . ASP A 1 82 ? 4.581 1.368 -11.315 1.00 58.97 82 ASP A CA 1
ATOM 616 C C . ASP A 1 82 ? 3.613 0.750 -10.298 1.00 58.97 82 ASP A C 1
ATOM 618 O O . ASP A 1 82 ? 3.349 -0.449 -10.346 1.00 58.97 82 ASP A O 1
ATOM 622 N N . ILE A 1 83 ? 3.025 1.564 -9.414 1.00 65.06 83 ILE A N 1
ATOM 623 C CA . ILE A 1 83 ? 2.061 1.096 -8.417 1.00 65.06 83 ILE A CA 1
ATOM 624 C C . ILE A 1 83 ? 0.755 0.695 -9.134 1.00 65.06 83 ILE A C 1
ATOM 626 O O . ILE A 1 83 ? 0.209 1.472 -9.930 1.00 65.06 83 ILE A O 1
ATOM 630 N N . PRO A 1 84 ? 0.242 -0.526 -8.916 1.00 69.31 84 PRO A N 1
ATOM 631 C CA . PRO A 1 84 ? -1.055 -0.949 -9.428 1.00 69.31 84 PRO A CA 1
ATOM 632 C C . PRO A 1 84 ? -2.194 -0.012 -8.975 1.00 69.31 84 PRO A C 1
ATOM 634 O O . PRO A 1 84 ? -2.282 0.291 -7.782 1.00 69.31 84 PRO A O 1
ATOM 637 N N . PRO A 1 85 ? -3.079 0.453 -9.882 1.00 69.62 85 PRO A N 1
ATOM 638 C CA . PRO A 1 85 ? -4.123 1.424 -9.538 1.00 69.62 85 PRO A CA 1
ATOM 639 C C . PRO A 1 85 ? -5.068 0.959 -8.425 1.00 69.62 85 PRO A C 1
ATOM 641 O O . PRO A 1 85 ? -5.406 1.744 -7.543 1.00 69.62 85 PRO A O 1
ATOM 644 N N . HIS A 1 86 ? -5.427 -0.328 -8.399 1.00 71.19 86 HIS A N 1
ATOM 645 C CA . HIS A 1 86 ? -6.313 -0.883 -7.373 1.00 71.19 86 HIS A CA 1
ATOM 646 C C . HIS A 1 86 ? -5.689 -0.837 -5.974 1.00 71.19 86 HIS A C 1
ATOM 648 O O . HIS A 1 86 ? -6.398 -0.631 -4.993 1.00 71.19 86 HIS A O 1
ATOM 654 N N . LEU A 1 87 ? -4.360 -0.956 -5.860 1.00 71.12 87 LEU A N 1
ATOM 655 C CA . LEU A 1 87 ? -3.670 -0.771 -4.583 1.00 71.12 87 LEU A CA 1
ATOM 656 C C . LEU A 1 87 ? -3.756 0.677 -4.111 1.00 71.12 87 LEU A C 1
ATOM 658 O O . LEU A 1 87 ? -3.971 0.921 -2.928 1.00 71.12 87 LEU A O 1
ATOM 662 N N . VAL A 1 88 ? -3.638 1.639 -5.028 1.00 71.38 88 VAL A N 1
ATOM 663 C CA . VAL A 1 88 ? -3.798 3.063 -4.709 1.00 71.38 88 VAL A CA 1
ATOM 664 C C . VAL A 1 88 ? -5.221 3.349 -4.228 1.00 71.38 88 VAL A C 1
ATOM 666 O O . VAL A 1 88 ? -5.394 4.023 -3.217 1.00 71.38 88 VAL A O 1
ATOM 669 N N . GLU A 1 89 ? -6.238 2.808 -4.900 1.00 76.69 89 GLU A N 1
ATOM 670 C CA . GLU A 1 89 ? -7.645 2.949 -4.503 1.00 76.69 89 GLU A CA 1
ATOM 671 C C . GLU A 1 89 ? -7.916 2.358 -3.119 1.00 76.69 89 GLU A C 1
ATOM 673 O O . GLU A 1 89 ? -8.537 3.006 -2.277 1.00 76.69 89 GLU A O 1
ATOM 678 N N . VAL A 1 90 ? -7.403 1.155 -2.853 1.00 76.06 90 VAL A N 1
ATOM 679 C CA . VAL A 1 90 ? -7.541 0.483 -1.559 1.00 76.06 90 VAL A CA 1
ATOM 680 C C . VAL A 1 90 ? -6.838 1.262 -0.447 1.00 76.06 90 VAL A C 1
ATOM 682 O O . VAL A 1 90 ? -7.436 1.469 0.607 1.00 76.06 90 VAL A O 1
ATOM 685 N N . ILE A 1 91 ? -5.610 1.735 -0.678 1.00 71.56 91 ILE A N 1
ATOM 686 C CA . ILE A 1 91 ? -4.855 2.544 0.292 1.00 71.56 91 ILE A CA 1
ATOM 687 C C . ILE A 1 91 ? -5.567 3.876 0.555 1.00 71.56 91 ILE A C 1
ATOM 689 O O . ILE A 1 91 ? -5.713 4.275 1.708 1.00 71.56 91 ILE A O 1
ATOM 693 N N . ASN A 1 92 ? -6.068 4.546 -0.484 1.00 72.56 92 ASN A N 1
ATOM 694 C CA . ASN A 1 92 ? -6.823 5.792 -0.336 1.00 72.56 92 ASN A CA 1
ATOM 695 C C . ASN A 1 92 ? -8.149 5.580 0.408 1.00 72.56 92 ASN A C 1
ATOM 697 O O . ASN A 1 92 ? -8.563 6.441 1.177 1.00 72.56 92 ASN A O 1
ATOM 701 N N . ALA A 1 93 ? -8.814 4.441 0.207 1.00 71.81 93 ALA A N 1
ATOM 702 C CA . ALA A 1 93 ? -10.018 4.085 0.952 1.00 71.81 93 ALA A CA 1
ATOM 703 C C . ALA A 1 93 ? -9.730 3.749 2.423 1.00 71.81 93 ALA A C 1
ATOM 705 O O . ALA A 1 93 ? -10.629 3.882 3.251 1.00 71.81 93 ALA A O 1
ATOM 706 N N . MET A 1 94 ? -8.510 3.300 2.736 1.00 63.94 94 MET A N 1
ATOM 707 C CA . MET A 1 94 ? -8.064 3.030 4.104 1.00 63.94 94 MET A CA 1
ATOM 708 C C . MET A 1 94 ? -7.640 4.292 4.858 1.00 63.94 94 MET A C 1
ATOM 710 O O . MET A 1 94 ? -7.706 4.253 6.070 1.00 63.94 94 MET A O 1
ATOM 714 N N . SER A 1 95 ? -7.230 5.366 4.175 1.00 55.34 95 SER A N 1
ATOM 715 C CA . SER A 1 95 ? -6.649 6.571 4.795 1.00 55.34 95 SER A CA 1
ATOM 716 C C . SER A 1 95 ? -7.639 7.745 4.891 1.00 55.34 95 SER A C 1
ATOM 718 O O . SER A 1 95 ? -7.316 8.867 4.494 1.00 55.34 95 SER A O 1
ATOM 720 N N . LYS A 1 96 ? -8.872 7.479 5.335 1.00 51.22 96 LYS A N 1
ATOM 721 C CA . LYS A 1 96 ? -9.949 8.482 5.422 1.00 51.22 96 LYS A CA 1
ATOM 722 C C . LYS A 1 96 ? -9.986 9.207 6.758 1.00 51.22 96 LYS A C 1
ATOM 724 O O . LYS A 1 96 ? -10.063 8.514 7.790 1.00 51.22 96 LYS A O 1
#

Organism: Trichostrongylus colubriformis (NCBI:txid6319)